Protein AF-Q31GQ0-F1 (afdb_monomer_lite)

Radius of gyration: 18.06 Å; chains: 1; bounding box: 44×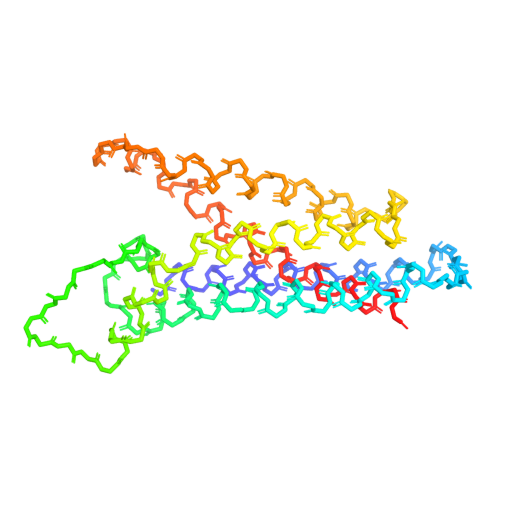31×59 Å

Organism: Hydrogenovibrio crunogenus (strain DSM 25203 / XCL-2) (NCBI:txid317025)

Structure (mmCIF, N/CA/C/O backbone):
data_AF-Q31GQ0-F1
#
_entry.id   AF-Q31GQ0-F1
#
loop_
_atom_site.group_PDB
_atom_site.id
_atom_site.type_symbol
_atom_site.label_atom_id
_atom_site.label_alt_id
_atom_site.label_comp_id
_atom_site.label_asym_id
_atom_site.label_entity_id
_atom_site.label_seq_id
_atom_site.pdbx_PDB_ins_code
_atom_site.Cartn_x
_atom_site.Cartn_y
_atom_site.Cartn_z
_atom_site.occupancy
_atom_site.B_iso_or_equiv
_atom_site.auth_seq_id
_atom_site.auth_comp_id
_atom_site.auth_asym_id
_atom_site.auth_atom_id
_atom_site.pdbx_PDB_model_num
ATOM 1 N N . MET A 1 1 ? -17.266 -13.938 11.519 1.00 51.72 1 MET A N 1
ATOM 2 C CA . MET A 1 1 ? -16.938 -15.035 10.574 1.00 51.72 1 MET A CA 1
ATOM 3 C C . MET A 1 1 ? -17.263 -14.695 9.120 1.00 51.72 1 MET A C 1
ATOM 5 O O . MET A 1 1 ? -16.383 -14.879 8.293 1.00 51.72 1 MET A O 1
ATOM 9 N N . LYS A 1 2 ? -18.457 -14.169 8.787 1.00 62.22 2 LYS A N 1
ATOM 10 C CA . LYS A 1 2 ? -18.802 -13.787 7.397 1.00 62.22 2 LYS A CA 1
ATOM 11 C C . LYS A 1 2 ? -17.832 -12.762 6.772 1.00 62.22 2 LYS A C 1
ATOM 13 O O . LYS A 1 2 ? -17.410 -12.962 5.642 1.00 62.22 2 LYS A O 1
ATOM 18 N N . SER A 1 3 ? -17.404 -11.738 7.520 1.00 73.69 3 SER A N 1
ATOM 19 C CA . SER A 1 3 ? -16.464 -10.723 7.006 1.00 73.69 3 SER A CA 1
ATOM 20 C C . SER A 1 3 ? -15.049 -11.255 6.748 1.00 73.69 3 SER A C 1
ATOM 22 O O . SER A 1 3 ? -14.436 -10.885 5.757 1.00 73.69 3 SER A O 1
ATOM 24 N N . LEU A 1 4 ? -14.539 -12.155 7.597 1.00 77.94 4 LEU A N 1
ATOM 25 C CA . LEU A 1 4 ? -13.205 -12.739 7.418 1.00 77.94 4 LEU A CA 1
ATOM 26 C C . LEU A 1 4 ? -13.153 -13.648 6.186 1.00 77.94 4 LEU A C 1
ATOM 28 O O . LEU A 1 4 ? -12.213 -13.560 5.407 1.00 77.94 4 LEU A O 1
ATOM 32 N N . LYS A 1 5 ? -14.190 -14.471 5.974 1.00 85.00 5 LYS A N 1
ATOM 33 C CA . LYS A 1 5 ? -14.308 -15.288 4.757 1.00 85.00 5 LYS A CA 1
ATOM 34 C C . LYS A 1 5 ? -14.332 -14.422 3.495 1.00 85.00 5 LYS A C 1
ATOM 36 O O . LYS A 1 5 ? -13.695 -14.786 2.517 1.00 85.00 5 LYS A O 1
ATOM 41 N N . ALA A 1 6 ? -15.020 -13.279 3.533 1.00 86.94 6 ALA A N 1
ATOM 42 C CA . ALA A 1 6 ? -15.048 -12.340 2.413 1.00 86.94 6 ALA A CA 1
ATOM 43 C C . ALA A 1 6 ? -13.667 -11.729 2.129 1.00 86.94 6 ALA A C 1
ATOM 45 O O . ALA A 1 6 ? -13.276 -11.660 0.971 1.00 86.94 6 ALA A O 1
ATOM 46 N N . ILE A 1 7 ? -12.912 -11.350 3.169 1.00 86.50 7 ILE A N 1
ATOM 47 C CA . ILE A 1 7 ? -11.533 -10.858 3.011 1.00 86.50 7 ILE A CA 1
ATOM 48 C C . ILE A 1 7 ? -10.648 -11.944 2.398 1.00 86.50 7 ILE A C 1
ATOM 50 O O . ILE A 1 7 ? -9.951 -11.667 1.436 1.00 86.50 7 ILE A O 1
ATOM 54 N N . ILE A 1 8 ? -10.716 -13.183 2.896 1.00 88.81 8 ILE A N 1
ATOM 55 C CA . ILE A 1 8 ? -9.930 -14.300 2.350 1.00 88.81 8 ILE A CA 1
ATOM 56 C C . ILE A 1 8 ? -10.281 -14.546 0.880 1.00 88.81 8 ILE A C 1
ATOM 58 O O . ILE A 1 8 ? -9.385 -14.643 0.049 1.00 88.81 8 ILE A O 1
ATOM 62 N N . LEU A 1 9 ? -11.574 -14.616 0.549 1.00 93.69 9 LEU A N 1
ATOM 63 C CA . LEU A 1 9 ? -12.022 -14.825 -0.827 1.00 93.69 9 LEU A CA 1
ATOM 64 C C . LEU A 1 9 ? -11.553 -13.692 -1.744 1.00 93.69 9 LEU A C 1
ATOM 66 O O . LEU A 1 9 ? -11.081 -13.955 -2.846 1.00 93.69 9 LEU A O 1
ATOM 70 N N . TYR A 1 10 ? -11.641 -12.447 -1.277 1.00 92.94 10 TYR A N 1
ATOM 71 C CA . TYR A 1 10 ? -11.126 -11.284 -1.986 1.00 92.94 10 TYR A CA 1
ATOM 72 C C . TYR A 1 10 ? -9.615 -11.389 -2.223 1.00 92.94 10 TYR A C 1
ATOM 74 O O . TYR A 1 10 ? -9.184 -11.297 -3.366 1.00 92.94 10 TYR A O 1
ATOM 82 N N . THR A 1 11 ? -8.824 -11.661 -1.181 1.00 92.06 11 THR A N 1
ATOM 83 C CA . THR A 1 11 ? -7.367 -11.835 -1.275 1.00 92.06 11 THR A CA 1
ATOM 84 C C . THR A 1 11 ? -7.001 -12.926 -2.280 1.00 92.06 11 THR A C 1
ATOM 86 O O . THR A 1 11 ? -6.168 -12.691 -3.149 1.00 92.06 11 THR A O 1
ATOM 89 N N . LEU A 1 12 ? -7.648 -14.094 -2.209 1.00 94.12 12 LEU A N 1
ATOM 90 C CA . LEU A 1 12 ? -7.405 -15.204 -3.137 1.00 94.12 12 LEU A CA 1
ATOM 91 C C . LEU A 1 12 ? -7.800 -14.856 -4.575 1.00 94.12 12 LEU A C 1
ATOM 93 O O . LEU A 1 12 ? -7.098 -15.237 -5.505 1.00 94.12 12 LEU A O 1
ATOM 97 N N . SER A 1 13 ? -8.895 -14.117 -4.759 1.00 95.81 13 SER A N 1
ATOM 98 C CA . SER A 1 13 ? -9.343 -13.684 -6.086 1.00 95.81 13 SER A CA 1
ATOM 99 C C . SER A 1 13 ? -8.361 -12.692 -6.702 1.00 95.81 13 SER A C 1
ATOM 101 O O . SER A 1 13 ? -7.968 -12.858 -7.852 1.00 95.81 13 SER A O 1
ATOM 103 N N . VAL A 1 14 ? -7.923 -11.691 -5.931 1.00 95.12 14 VAL A N 1
ATOM 104 C CA . VAL A 1 14 ? -6.911 -10.718 -6.366 1.00 95.12 14 VAL A CA 1
ATOM 105 C C . VAL A 1 14 ? -5.609 -11.436 -6.709 1.00 95.12 14 VAL A C 1
ATOM 107 O O . VAL A 1 14 ? -5.075 -11.214 -7.787 1.00 95.12 14 VAL A O 1
ATOM 110 N N . PHE A 1 15 ? -5.148 -12.351 -5.852 1.00 93.94 15 PHE A N 1
ATOM 111 C CA . PHE A 1 15 ? -3.949 -13.151 -6.102 1.00 93.94 15 PHE A CA 1
ATOM 112 C C . PHE A 1 15 ? -4.065 -13.991 -7.379 1.00 93.94 15 PHE A C 1
ATOM 114 O O . PHE A 1 15 ? -3.183 -13.935 -8.230 1.00 93.94 15 PHE A O 1
ATOM 121 N N . GLY A 1 16 ? -5.172 -14.714 -7.565 1.00 94.62 16 GLY A N 1
ATOM 122 C CA . GLY A 1 16 ? -5.411 -15.504 -8.774 1.00 94.62 16 GLY A CA 1
ATOM 123 C C . GLY A 1 16 ? -5.431 -14.654 -10.047 1.00 94.62 16 GLY A C 1
ATOM 124 O O . GLY A 1 16 ? -4.831 -15.040 -11.048 1.00 94.62 16 GLY A O 1
ATOM 125 N N . LEU A 1 17 ? -6.053 -13.471 -10.000 1.00 94.81 17 LEU A N 1
ATOM 126 C CA . LEU A 1 17 ? -6.044 -12.516 -11.112 1.00 94.81 17 LEU A CA 1
ATOM 127 C C . LEU A 1 17 ? -4.637 -11.986 -11.402 1.00 94.81 17 LEU A C 1
ATOM 129 O O . LEU A 1 17 ? -4.267 -11.876 -12.568 1.00 94.81 17 LEU A O 1
ATOM 133 N N . SER A 1 18 ? -3.838 -11.701 -10.372 1.00 92.62 18 SER A N 1
ATOM 134 C CA . SER A 1 18 ? -2.441 -11.288 -10.539 1.00 92.62 18 SER A CA 1
ATOM 135 C C . SER A 1 18 ? -1.602 -12.366 -11.204 1.00 92.62 18 SER A C 1
ATOM 137 O O . SER A 1 18 ? -0.848 -12.053 -12.115 1.00 92.62 18 SER A O 1
ATOM 139 N N . ILE A 1 19 ? -1.762 -13.630 -10.803 1.00 92.44 19 ILE A N 1
ATOM 140 C CA . ILE A 1 19 ? -1.060 -14.756 -11.430 1.00 92.44 19 ILE A CA 1
ATOM 141 C C . ILE A 1 19 ? -1.514 -14.947 -12.882 1.00 92.44 19 ILE A C 1
ATOM 143 O O . ILE A 1 19 ? -0.687 -15.148 -13.766 1.00 92.44 19 ILE A O 1
ATOM 147 N N . ALA A 1 20 ? -2.813 -14.849 -13.165 1.00 92.62 20 ALA A N 1
ATOM 148 C CA . ALA A 1 20 ? -3.311 -14.933 -14.536 1.00 92.62 20 ALA A CA 1
ATOM 149 C C . ALA A 1 20 ? -2.748 -13.802 -15.416 1.00 92.62 20 ALA A C 1
ATOM 151 O O . ALA A 1 20 ? -2.291 -14.056 -16.530 1.00 92.62 20 ALA A O 1
ATOM 152 N N . TYR A 1 21 ? -2.726 -12.569 -14.898 1.00 91.94 21 TYR A N 1
ATOM 153 C CA . TYR A 1 21 ? -2.128 -11.427 -15.586 1.00 91.94 21 TYR A CA 1
ATOM 154 C C . TYR A 1 21 ? -0.620 -11.605 -15.785 1.00 91.94 21 TYR A C 1
ATOM 156 O O . TYR A 1 21 ? -0.129 -11.356 -16.880 1.00 91.94 21 TYR A O 1
ATOM 164 N N . TYR A 1 22 ? 0.098 -12.092 -14.771 1.00 88.50 22 TYR A N 1
ATOM 165 C CA . TYR A 1 22 ? 1.519 -12.434 -14.849 1.00 88.50 22 TYR A CA 1
ATOM 166 C C . TYR A 1 22 ? 1.801 -13.384 -16.019 1.00 88.50 22 TYR A C 1
ATOM 168 O O . TYR A 1 22 ? 2.642 -13.102 -16.871 1.00 88.50 22 TYR A O 1
ATOM 176 N N . LEU A 1 23 ? 1.052 -14.490 -16.098 1.00 89.69 23 LEU A N 1
ATOM 177 C CA . LEU A 1 23 ? 1.208 -15.482 -17.162 1.00 89.69 23 LEU A CA 1
ATOM 178 C C . LEU A 1 23 ? 0.895 -14.892 -18.541 1.00 89.69 23 LEU A C 1
ATOM 180 O O . LEU A 1 23 ? 1.568 -15.222 -19.512 1.00 89.69 23 LEU A O 1
ATOM 184 N N . TYR A 1 24 ? -0.104 -14.016 -18.642 1.00 91.31 24 TYR A N 1
ATOM 185 C CA . TYR A 1 24 ? -0.414 -13.306 -19.882 1.00 91.31 24 TYR A CA 1
ATOM 186 C C . TYR A 1 24 ? 0.718 -12.352 -20.294 1.00 91.31 24 TYR A C 1
ATOM 188 O O . TYR A 1 24 ? 1.225 -12.437 -21.413 1.00 91.31 24 TYR A O 1
ATOM 196 N N . ALA A 1 25 ? 1.135 -11.470 -19.386 1.00 87.44 25 ALA A N 1
ATOM 197 C CA . ALA A 1 25 ? 2.119 -10.424 -19.635 1.00 87.44 25 ALA A CA 1
ATOM 198 C C . ALA A 1 25 ? 3.479 -11.011 -20.028 1.00 87.44 25 ALA A C 1
ATOM 200 O O . ALA A 1 25 ? 4.061 -10.585 -21.020 1.00 87.44 25 ALA A O 1
ATOM 201 N N . ARG A 1 26 ? 3.926 -12.066 -19.335 1.00 83.75 26 ARG A N 1
ATOM 202 C CA . ARG A 1 26 ? 5.168 -12.787 -19.649 1.00 83.75 26 ARG A CA 1
ATOM 203 C C . ARG A 1 26 ? 5.229 -13.307 -21.089 1.00 83.75 26 ARG A C 1
ATOM 205 O O . ARG A 1 26 ? 6.311 -13.408 -21.651 1.00 83.75 26 ARG A O 1
ATOM 212 N N . ASN A 1 27 ? 4.088 -13.675 -21.669 1.00 85.88 27 ASN A N 1
ATOM 213 C CA . ASN A 1 27 ? 4.021 -14.256 -23.011 1.00 85.88 27 ASN A CA 1
ATOM 214 C C . ASN A 1 27 ? 3.752 -13.222 -24.116 1.00 85.88 27 ASN A C 1
ATOM 216 O O . ASN A 1 27 ? 3.744 -13.590 -25.289 1.00 85.88 27 ASN A O 1
ATOM 220 N N . THR A 1 28 ? 3.472 -11.963 -23.766 1.00 87.31 28 THR A N 1
ATOM 221 C CA . THR A 1 28 ? 2.977 -10.957 -24.723 1.00 87.31 28 THR A CA 1
ATOM 222 C C . THR A 1 28 ? 3.738 -9.638 -24.703 1.00 87.31 28 THR A C 1
ATOM 224 O O . THR A 1 28 ? 3.797 -8.981 -25.741 1.00 87.31 28 THR A O 1
ATOM 227 N N . LEU A 1 29 ? 4.315 -9.241 -23.567 1.00 82.25 29 LEU A N 1
ATOM 228 C CA . LEU A 1 29 ? 5.067 -7.996 -23.454 1.00 82.25 29 LEU A CA 1
ATOM 229 C C . LEU A 1 29 ? 6.545 -8.215 -23.824 1.00 82.25 29 LEU A C 1
ATOM 231 O O . LEU A 1 29 ? 7.139 -9.207 -23.394 1.00 82.25 29 LEU A O 1
ATOM 235 N N . PRO A 1 30 ? 7.147 -7.309 -24.614 1.00 75.38 30 PRO A N 1
ATOM 236 C CA . PRO A 1 30 ? 8.585 -7.322 -24.861 1.00 75.38 30 PRO A CA 1
ATOM 237 C C . PRO A 1 30 ? 9.354 -7.039 -23.561 1.00 75.38 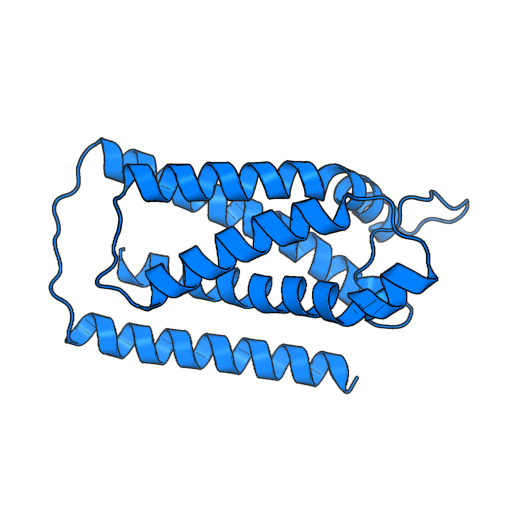30 PRO A C 1
ATOM 239 O O . PRO A 1 30 ? 8.902 -6.246 -22.737 1.00 75.38 30 PRO A O 1
ATOM 242 N N . ARG A 1 31 ? 10.511 -7.689 -23.383 1.00 67.88 31 ARG A N 1
ATOM 243 C CA . ARG A 1 31 ? 11.438 -7.430 -22.271 1.00 67.88 31 ARG A CA 1
ATOM 244 C C . ARG A 1 31 ? 12.516 -6.448 -22.718 1.00 67.88 31 ARG A C 1
ATOM 246 O O . ARG A 1 31 ? 13.205 -6.714 -23.703 1.00 67.88 31 ARG A O 1
ATOM 253 N N . GLU A 1 32 ? 12.637 -5.325 -22.019 1.00 64.12 32 GLU A N 1
ATOM 254 C CA . GLU A 1 32 ? 13.774 -4.411 -22.150 1.00 64.12 32 GLU A CA 1
ATOM 255 C C . GLU A 1 32 ? 14.752 -4.681 -20.999 1.00 64.12 32 GLU A C 1
ATOM 257 O O . GLU A 1 32 ? 14.568 -4.203 -19.887 1.00 64.12 32 GLU A O 1
ATOM 262 N N . ASP A 1 33 ? 15.792 -5.471 -21.274 1.00 59.47 33 ASP A N 1
ATOM 263 C CA . ASP A 1 33 ? 16.780 -5.923 -20.281 1.00 59.47 33 ASP A CA 1
ATOM 264 C C . ASP A 1 33 ? 18.006 -4.985 -20.226 1.00 59.47 33 ASP A C 1
ATOM 266 O O . ASP A 1 33 ? 19.150 -5.423 -20.371 1.00 59.47 33 ASP A O 1
ATOM 270 N N . SER A 1 34 ? 17.809 -3.670 -20.091 1.00 62.44 34 SER A N 1
ATOM 271 C CA . SER A 1 34 ? 18.940 -2.751 -19.883 1.00 62.44 34 SER A CA 1
ATOM 272 C C . SER A 1 34 ? 19.071 -2.376 -18.411 1.00 62.44 34 SER A C 1
ATOM 274 O O . SER A 1 34 ? 18.595 -1.323 -17.984 1.00 62.44 34 SER A O 1
ATOM 276 N N . GLU A 1 35 ? 19.741 -3.233 -17.643 1.00 72.38 35 GLU A N 1
ATOM 277 C CA . GLU A 1 35 ? 20.125 -2.924 -16.267 1.00 72.38 35 GLU A CA 1
ATOM 278 C C . GLU A 1 35 ? 21.108 -1.746 -16.241 1.00 72.38 35 GLU A C 1
ATOM 280 O O . GLU A 1 35 ? 22.135 -1.720 -16.926 1.00 72.38 35 GLU A O 1
ATOM 285 N N . THR A 1 36 ? 20.784 -0.739 -15.439 1.00 84.94 36 THR A N 1
ATOM 286 C CA . THR A 1 36 ? 21.663 0.388 -15.143 1.00 84.94 36 THR A CA 1
ATOM 287 C C . THR A 1 36 ? 22.048 0.346 -13.670 1.00 84.94 36 THR A C 1
ATOM 289 O O . THR A 1 36 ? 21.310 -0.160 -12.831 1.00 84.94 36 THR A O 1
ATOM 292 N N . PHE A 1 37 ? 23.165 0.976 -13.309 1.00 87.12 37 PHE A N 1
ATOM 293 C CA . PHE A 1 37 ? 23.539 1.127 -11.898 1.00 87.12 37 PHE A CA 1
ATOM 294 C C . PHE A 1 37 ? 22.429 1.790 -11.053 1.00 87.12 37 PHE A C 1
ATOM 296 O O . PHE A 1 37 ? 22.276 1.507 -9.867 1.00 87.12 37 PHE A O 1
ATOM 303 N N . LEU A 1 38 ? 21.634 2.681 -11.661 1.00 88.44 38 LEU A N 1
ATOM 304 C CA . LEU A 1 38 ? 20.515 3.324 -10.978 1.00 88.44 38 LEU A CA 1
ATOM 305 C C . LEU A 1 38 ? 19.349 2.352 -10.747 1.00 88.44 38 LEU A C 1
ATOM 307 O O . LEU A 1 38 ? 18.746 2.405 -9.675 1.00 88.44 38 LEU A O 1
ATOM 311 N N . SER A 1 39 ? 19.055 1.471 -11.711 1.00 86.88 39 SER A N 1
ATOM 312 C CA . SER A 1 39 ? 17.993 0.469 -11.571 1.00 86.88 39 SER A CA 1
ATOM 313 C C . SER A 1 39 ? 18.357 -0.598 -10.539 1.00 86.88 39 SER A C 1
ATOM 315 O O . SER A 1 39 ? 17.510 -0.914 -9.715 1.00 86.88 39 SER A O 1
ATOM 317 N N . GLU A 1 40 ? 19.620 -1.031 -10.472 1.00 89.19 40 GLU A N 1
ATOM 318 C CA . GLU A 1 40 ? 20.107 -1.986 -9.459 1.00 89.19 40 GLU A CA 1
ATOM 319 C C . GLU A 1 40 ? 19.944 -1.440 -8.025 1.00 89.19 40 GLU A C 1
ATOM 321 O O . GLU A 1 40 ? 19.405 -2.099 -7.134 1.00 89.19 40 GLU A O 1
ATOM 326 N N . ILE A 1 41 ? 20.323 -0.178 -7.779 1.00 91.81 41 ILE A N 1
ATOM 327 C CA . ILE A 1 41 ? 20.049 0.459 -6.476 1.00 91.81 41 ILE A CA 1
ATOM 328 C C . ILE A 1 41 ? 18.534 0.612 -6.265 1.00 91.81 41 ILE A C 1
ATOM 330 O O . ILE A 1 41 ? 18.033 0.478 -5.143 1.00 91.81 41 ILE A O 1
ATOM 334 N N . GLY A 1 42 ? 17.800 0.904 -7.339 1.00 90.75 42 GLY A N 1
ATOM 335 C CA . GLY A 1 42 ? 16.348 1.005 -7.345 1.00 90.75 42 GLY A CA 1
ATOM 336 C C . GLY A 1 42 ? 15.678 -0.274 -6.847 1.00 90.75 42 GLY A C 1
ATOM 337 O O . GLY A 1 42 ? 14.792 -0.187 -5.997 1.00 90.75 42 GLY A O 1
ATOM 338 N N . GLU A 1 43 ? 16.122 -1.447 -7.289 1.00 90.12 43 GLU A N 1
ATOM 339 C CA . GLU A 1 43 ? 15.650 -2.758 -6.820 1.00 90.12 43 GLU A CA 1
ATOM 340 C C . GLU A 1 43 ? 15.848 -2.932 -5.313 1.00 90.12 43 GLU A C 1
ATOM 342 O O . GLU A 1 43 ? 14.910 -3.312 -4.610 1.00 90.12 43 GLU A O 1
ATOM 347 N N . GLY A 1 44 ? 17.005 -2.528 -4.778 1.00 91.31 44 GLY A N 1
ATOM 348 C CA . GLY A 1 44 ? 17.246 -2.525 -3.333 1.00 91.31 44 GLY A CA 1
ATOM 349 C C . GLY A 1 44 ? 16.229 -1.673 -2.559 1.00 91.31 44 GLY A C 1
ATOM 350 O O . GLY A 1 44 ? 15.721 -2.084 -1.511 1.00 91.31 44 GLY A O 1
ATOM 351 N N . PHE A 1 45 ? 15.854 -0.500 -3.083 1.00 93.75 45 PHE A N 1
ATOM 352 C CA . PHE A 1 45 ? 14.761 0.293 -2.507 1.00 93.75 45 PHE A CA 1
ATOM 353 C C . PHE A 1 45 ? 13.392 -0.387 -2.657 1.00 93.75 45 PHE A C 1
ATOM 355 O O . PHE A 1 45 ? 12.553 -0.249 -1.762 1.00 93.75 45 PHE A O 1
ATOM 362 N N . GLY A 1 46 ? 13.169 -1.138 -3.737 1.00 91.50 46 GLY A N 1
ATOM 363 C CA . GLY A 1 46 ? 11.980 -1.969 -3.940 1.00 91.50 46 GLY A CA 1
ATOM 364 C C . GLY A 1 46 ? 11.835 -3.031 -2.851 1.00 91.50 46 GLY A C 1
ATOM 365 O O . GLY A 1 46 ? 10.782 -3.131 -2.213 1.00 91.50 46 GLY A O 1
ATOM 366 N N . GLU A 1 47 ? 12.919 -3.739 -2.534 1.00 91.94 47 GLU A N 1
ATOM 367 C CA . GLU A 1 47 ? 12.937 -4.731 -1.457 1.00 91.94 47 GLU A CA 1
ATOM 368 C C . GLU A 1 47 ? 12.660 -4.084 -0.090 1.00 91.94 47 GLU A C 1
ATOM 370 O O . GLU A 1 47 ? 11.818 -4.558 0.681 1.00 91.94 47 GLU A O 1
ATOM 375 N N . ILE A 1 48 ? 13.298 -2.945 0.205 1.00 94.31 48 ILE A N 1
ATOM 376 C CA . ILE A 1 48 ? 13.036 -2.184 1.437 1.00 94.31 48 ILE A CA 1
ATOM 377 C C . ILE A 1 48 ? 11.556 -1.784 1.515 1.00 94.31 48 ILE A C 1
ATOM 379 O O . ILE A 1 48 ? 10.935 -1.933 2.572 1.00 94.31 48 ILE A O 1
ATOM 383 N N . ALA A 1 49 ? 10.964 -1.300 0.419 1.00 93.19 49 ALA A N 1
ATOM 384 C CA . ALA A 1 49 ? 9.547 -0.953 0.373 1.00 93.19 49 ALA A CA 1
ATOM 385 C C . ALA A 1 49 ? 8.652 -2.163 0.684 1.00 93.19 49 ALA A C 1
ATOM 387 O O . ALA A 1 49 ? 7.721 -2.034 1.484 1.00 93.19 49 ALA A O 1
ATOM 388 N N . LEU A 1 50 ? 8.951 -3.341 0.123 1.00 91.38 50 LEU A N 1
ATOM 389 C CA . LEU A 1 50 ? 8.224 -4.583 0.403 1.00 91.38 50 LEU A CA 1
ATOM 390 C C . LEU A 1 50 ? 8.308 -4.977 1.882 1.00 91.38 50 LEU A C 1
ATOM 392 O O . LEU A 1 50 ? 7.283 -5.309 2.487 1.00 91.38 50 LEU A O 1
ATOM 396 N N . TRP A 1 51 ? 9.485 -4.878 2.503 1.00 92.44 51 TRP A N 1
ATOM 397 C CA . TRP A 1 51 ? 9.654 -5.147 3.934 1.00 92.44 51 TRP A CA 1
ATOM 398 C C . TRP A 1 51 ? 8.862 -4.174 4.815 1.00 92.44 51 TRP A C 1
ATOM 400 O O . TRP A 1 51 ? 8.207 -4.592 5.777 1.00 92.44 51 TRP A O 1
ATOM 410 N N . LEU A 1 52 ? 8.862 -2.879 4.486 1.00 93.62 52 LEU A N 1
ATOM 411 C CA . LEU A 1 52 ? 8.072 -1.876 5.209 1.00 93.62 52 LEU A CA 1
ATOM 412 C C . LEU A 1 52 ? 6.563 -2.121 5.049 1.00 93.62 52 LEU A C 1
ATOM 414 O O . LEU A 1 52 ? 5.804 -2.031 6.022 1.00 93.62 52 LEU A O 1
ATOM 418 N N . LEU A 1 53 ? 6.129 -2.495 3.845 1.00 90.94 53 LEU A N 1
ATOM 419 C CA . LEU A 1 53 ? 4.749 -2.863 3.552 1.00 90.94 53 LEU A CA 1
ATOM 420 C C . LEU A 1 53 ? 4.323 -4.088 4.375 1.00 90.94 53 LEU A C 1
ATOM 422 O O . LEU A 1 53 ? 3.280 -4.065 5.040 1.00 90.94 53 LEU A O 1
ATOM 426 N N . LEU A 1 54 ? 5.164 -5.126 4.406 1.00 89.81 54 LEU A N 1
ATOM 427 C CA . LEU A 1 54 ? 4.958 -6.322 5.217 1.00 89.81 54 LEU A CA 1
ATOM 428 C C . LEU A 1 54 ? 4.827 -5.969 6.700 1.00 89.81 54 LEU A C 1
ATOM 430 O O . LEU A 1 54 ? 3.906 -6.452 7.355 1.00 89.81 54 LEU A O 1
ATOM 434 N N . PHE A 1 55 ? 5.678 -5.088 7.230 1.00 90.38 55 PHE A N 1
ATOM 435 C CA . PHE A 1 55 ? 5.595 -4.637 8.621 1.00 90.38 55 PHE A CA 1
ATOM 436 C C . PHE A 1 55 ? 4.231 -3.998 8.950 1.00 90.38 55 PHE A C 1
ATOM 438 O O . PHE A 1 55 ? 3.607 -4.323 9.969 1.00 90.38 55 PHE A O 1
ATOM 445 N N . ILE A 1 56 ? 3.719 -3.121 8.079 1.00 89.12 56 ILE A N 1
ATOM 446 C CA . ILE A 1 56 ? 2.422 -2.449 8.268 1.00 89.12 56 ILE A CA 1
ATOM 447 C C . ILE A 1 56 ? 1.258 -3.451 8.237 1.00 89.12 56 ILE A C 1
ATOM 449 O O . ILE A 1 56 ? 0.331 -3.361 9.057 1.00 89.12 56 ILE A O 1
ATOM 453 N N . TYR A 1 57 ? 1.282 -4.423 7.323 1.00 86.38 57 TYR A N 1
ATOM 454 C CA . TYR A 1 57 ? 0.215 -5.424 7.239 1.00 86.38 57 TYR A CA 1
ATOM 455 C C . TYR A 1 57 ? 0.328 -6.509 8.305 1.00 86.38 57 TYR A C 1
ATOM 457 O O . TYR A 1 57 ? -0.709 -6.936 8.813 1.00 86.38 57 TYR A O 1
ATOM 465 N N . ALA A 1 58 ? 1.535 -6.881 8.733 1.00 86.56 58 ALA A N 1
ATOM 466 C CA . ALA A 1 58 ? 1.755 -7.793 9.853 1.00 86.56 58 ALA A CA 1
ATOM 467 C C . ALA A 1 58 ? 1.121 -7.240 11.134 1.00 86.56 58 ALA A C 1
ATOM 469 O O . ALA A 1 58 ? 0.381 -7.950 11.815 1.00 86.56 58 ALA A O 1
ATOM 470 N N . ARG A 1 59 ? 1.290 -5.938 11.409 1.00 88.00 59 ARG A N 1
ATOM 471 C CA . ARG A 1 59 ? 0.551 -5.245 12.477 1.00 88.00 59 ARG A CA 1
ATOM 472 C C . ARG A 1 59 ? -0.956 -5.466 12.341 1.00 88.00 59 ARG A C 1
ATOM 474 O O . ARG A 1 59 ? -1.615 -5.818 13.314 1.00 88.00 59 ARG A O 1
ATOM 481 N N . THR A 1 60 ? -1.515 -5.229 11.159 1.00 85.50 60 THR A N 1
ATOM 482 C CA . THR A 1 60 ? -2.966 -5.337 10.940 1.00 85.50 60 THR A CA 1
ATOM 483 C C . THR A 1 60 ? -3.455 -6.776 11.113 1.00 85.50 60 THR A C 1
ATOM 485 O O . THR A 1 60 ? -4.489 -7.001 11.741 1.00 85.50 60 THR A O 1
ATOM 488 N N . LEU A 1 61 ? -2.681 -7.757 10.647 1.00 84.94 61 LEU A N 1
ATOM 489 C CA . LEU A 1 61 ? -2.950 -9.177 10.841 1.00 84.94 61 LEU A CA 1
ATOM 490 C C . LEU A 1 61 ? -2.965 -9.549 12.329 1.00 84.94 61 LEU A C 1
ATOM 492 O O . LEU A 1 61 ? -3.914 -10.187 12.782 1.00 84.94 61 LEU A O 1
ATOM 496 N N . LEU A 1 62 ? -1.984 -9.086 13.110 1.00 85.62 62 LEU A N 1
ATOM 497 C CA . LEU A 1 62 ? -1.954 -9.297 14.561 1.00 85.62 62 LEU A CA 1
ATOM 498 C C . LEU A 1 62 ? -3.227 -8.762 15.233 1.00 85.62 62 LEU A C 1
ATOM 500 O O . LEU A 1 62 ? -3.816 -9.440 16.074 1.00 85.62 62 LEU A O 1
ATOM 504 N N . LYS A 1 63 ? -3.712 -7.585 14.827 1.00 84.81 63 LYS A N 1
ATOM 505 C CA . LYS A 1 63 ? -4.965 -7.033 15.363 1.00 84.81 63 LYS A CA 1
ATOM 506 C C . LYS A 1 63 ? -6.174 -7.891 14.992 1.00 84.81 63 LYS A C 1
ATOM 508 O O . LYS A 1 63 ? -7.006 -8.184 15.845 1.00 84.81 63 LYS A O 1
ATOM 513 N N . LEU A 1 64 ? -6.265 -8.353 13.745 1.00 83.31 64 LEU A N 1
ATOM 514 C CA . LEU A 1 64 ? -7.376 -9.199 13.299 1.00 83.31 64 LEU A CA 1
ATOM 515 C C . LEU A 1 64 ? -7.431 -10.546 14.036 1.00 83.31 64 LEU A C 1
ATOM 517 O O . LEU A 1 64 ? -8.533 -11.009 14.353 1.00 83.31 64 LEU A O 1
ATOM 521 N N . LEU A 1 65 ? -6.266 -11.142 14.314 1.00 84.25 65 LEU A N 1
ATOM 522 C CA . LEU A 1 65 ? -6.131 -12.438 14.982 1.00 84.25 65 LEU A CA 1
ATOM 523 C C . LEU A 1 65 ? -6.370 -12.361 16.495 1.00 84.25 65 LEU A C 1
ATOM 525 O O . LEU A 1 65 ? -7.033 -13.239 17.045 1.00 84.25 65 LEU A O 1
ATOM 529 N N . PHE A 1 66 ? -5.852 -11.326 17.163 1.00 82.75 66 PHE A N 1
ATOM 530 C CA . PHE A 1 66 ? -5.767 -11.299 18.627 1.00 82.75 66 PHE A CA 1
ATOM 531 C C . PHE A 1 66 ? -6.663 -10.258 19.311 1.00 82.75 66 PHE A C 1
ATOM 533 O O . PHE A 1 66 ? -6.990 -10.433 20.488 1.00 82.75 66 PHE A O 1
ATOM 540 N N . GLU A 1 67 ? -7.099 -9.194 18.626 1.00 79.50 67 GLU A N 1
ATOM 541 C CA . GLU A 1 67 ? -8.053 -8.247 19.213 1.00 79.50 67 GLU A CA 1
ATOM 542 C C . GLU A 1 67 ? -9.492 -8.781 19.119 1.00 79.50 67 GLU A C 1
ATOM 544 O O . GLU A 1 67 ? -9.925 -9.370 18.124 1.00 79.50 67 GLU A O 1
ATOM 549 N N . LYS A 1 68 ? -10.259 -8.572 20.194 1.00 72.38 68 LYS A N 1
ATOM 550 C CA . LYS A 1 68 ? -11.687 -8.910 20.275 1.00 72.38 68 LYS A CA 1
ATOM 551 C C . LYS A 1 68 ? -12.530 -7.699 19.854 1.00 72.38 68 LYS A C 1
ATOM 553 O O . LYS A 1 68 ? -12.060 -6.572 19.919 1.00 72.38 68 LYS A O 1
ATOM 558 N N . GLY A 1 69 ? -13.775 -7.936 19.436 1.00 73.69 69 GLY A N 1
ATOM 559 C CA . GLY A 1 69 ? -14.697 -6.882 18.979 1.00 73.69 69 GLY A CA 1
ATOM 560 C C . GLY A 1 69 ? -15.094 -7.013 17.508 1.00 73.69 69 GLY A C 1
ATOM 561 O O . GLY A 1 69 ? -14.768 -8.015 16.853 1.00 73.69 69 GLY A O 1
ATOM 562 N N . ALA A 1 70 ? -15.818 -6.023 16.990 1.00 76.12 70 ALA A N 1
ATOM 563 C CA . ALA A 1 70 ? -16.206 -5.953 15.581 1.00 76.12 70 ALA A CA 1
ATOM 564 C C . ALA A 1 70 ? -14.986 -5.676 14.683 1.00 76.12 70 ALA A C 1
ATOM 566 O O . ALA A 1 70 ? -14.003 -5.086 15.118 1.00 76.12 70 ALA A O 1
ATOM 567 N N . LEU A 1 71 ? -15.036 -6.068 13.404 1.00 70.31 71 LEU A N 1
ATOM 568 C CA . LEU A 1 71 ? -13.893 -5.916 12.486 1.00 70.31 71 LEU A CA 1
ATOM 569 C C . LEU A 1 71 ? -13.412 -4.456 12.375 1.00 70.31 71 LEU A C 1
ATOM 571 O O . LEU A 1 71 ? -12.215 -4.197 12.387 1.00 70.31 71 LEU A O 1
ATOM 575 N N . GLN A 1 72 ? -14.348 -3.507 12.374 1.00 68.06 72 GLN A N 1
ATOM 576 C CA . GLN A 1 72 ? -14.064 -2.070 12.387 1.00 68.06 72 GLN A CA 1
ATOM 577 C C . GLN A 1 72 ? -13.284 -1.612 13.634 1.00 68.06 72 GLN A C 1
ATOM 579 O O . GLN A 1 72 ? -12.386 -0.784 13.525 1.00 68.06 72 GLN A O 1
ATOM 584 N N . GLU A 1 73 ? -13.578 -2.181 14.805 1.00 68.69 73 GLU A N 1
ATOM 585 C CA . GLU A 1 73 ? -12.893 -1.854 16.064 1.00 68.69 73 GLU A CA 1
ATOM 586 C C . GLU A 1 73 ? -11.473 -2.421 16.068 1.00 68.69 73 GLU A C 1
ATOM 588 O O . GLU A 1 73 ? -10.545 -1.747 16.501 1.00 68.69 73 GLU A O 1
ATOM 593 N N . ARG A 1 74 ? -11.288 -3.616 15.489 1.00 73.06 74 ARG A N 1
ATOM 594 C CA . ARG A 1 74 ? -9.974 -4.263 15.349 1.00 73.06 74 ARG A CA 1
ATOM 595 C C . ARG A 1 74 ? -9.063 -3.575 14.340 1.00 73.06 74 ARG A C 1
ATOM 597 O O . ARG A 1 74 ? -7.851 -3.734 14.407 1.00 73.06 74 ARG A O 1
ATOM 604 N N . ILE A 1 75 ? -9.589 -2.820 13.376 1.00 70.19 75 ILE A N 1
ATOM 605 C CA . ILE A 1 75 ? -8.748 -2.085 12.413 1.00 70.19 75 ILE A CA 1
ATOM 606 C C . ILE A 1 75 ? -8.267 -0.756 13.013 1.00 70.19 75 ILE A C 1
ATOM 608 O O . ILE A 1 75 ? -7.109 -0.374 12.822 1.00 70.19 75 ILE A O 1
ATOM 612 N N . LEU A 1 76 ? -9.087 -0.099 13.837 1.00 69.62 76 LEU A N 1
ATOM 613 C CA . LEU A 1 76 ? -8.755 1.195 14.437 1.00 69.62 76 LEU A CA 1
ATOM 614 C C . LEU A 1 76 ? -7.627 1.091 15.480 1.00 69.62 76 LEU A C 1
ATOM 616 O O . LEU A 1 76 ? -7.625 0.174 16.300 1.00 69.62 76 LEU A O 1
ATOM 620 N N . PRO A 1 77 ? -6.622 1.981 15.454 1.00 65.19 77 PRO A N 1
ATOM 621 C CA . PRO A 1 77 ? -5.505 1.927 16.392 1.00 65.19 77 PRO A CA 1
ATOM 622 C C . PRO A 1 77 ? -5.969 2.164 17.836 1.00 65.19 77 PRO A C 1
ATOM 624 O O . PRO A 1 77 ? -6.667 3.134 18.124 1.00 65.19 77 PRO A O 1
ATOM 627 N N . ASN A 1 78 ? -5.525 1.299 18.751 1.00 69.88 78 ASN A N 1
ATOM 628 C CA . ASN A 1 78 ? -5.673 1.510 20.187 1.00 69.88 78 ASN A CA 1
ATOM 629 C C . ASN A 1 78 ? -4.371 2.089 20.756 1.00 69.88 78 ASN A C 1
ATOM 631 O O . ASN A 1 78 ? -3.287 1.545 20.526 1.00 69.88 78 ASN A O 1
ATOM 635 N N . TYR A 1 79 ? -4.486 3.203 21.476 1.00 65.00 79 TYR A N 1
ATOM 636 C CA . TYR A 1 79 ? -3.358 3.964 22.018 1.00 65.00 79 TYR A CA 1
ATOM 637 C C . TYR A 1 79 ? -3.270 3.927 23.546 1.00 65.00 79 TYR A C 1
ATOM 639 O O . TYR A 1 79 ? -2.330 4.497 24.111 1.00 65.00 79 TYR A O 1
ATOM 647 N N . VAL A 1 80 ? -4.250 3.306 24.209 1.00 68.94 80 VAL A N 1
ATOM 648 C CA . VAL A 1 80 ? -4.417 3.377 25.661 1.00 68.94 80 VAL A CA 1
ATOM 649 C C . VAL A 1 80 ? -3.774 2.166 26.322 1.00 68.94 80 VAL A C 1
ATOM 651 O O . VAL A 1 80 ? -4.098 1.020 26.012 1.00 68.94 80 VAL A O 1
ATOM 654 N N . TYR A 1 81 ? -2.880 2.438 27.271 1.00 65.75 81 TYR A N 1
ATOM 655 C CA . TYR A 1 81 ? -2.338 1.413 28.148 1.00 65.75 81 TYR A CA 1
ATOM 656 C C . TYR A 1 81 ? -3.366 1.107 29.252 1.00 65.75 81 TYR A C 1
ATOM 658 O O . TYR A 1 81 ? -3.669 1.971 30.068 1.00 65.75 81 TYR A O 1
ATOM 666 N N . GLY A 1 82 ? -3.917 -0.110 29.273 1.00 67.44 82 GLY A N 1
ATOM 667 C CA . GLY A 1 82 ? -4.751 -0.602 30.379 1.00 67.44 82 GLY A CA 1
ATOM 668 C C . GLY A 1 82 ? -3.916 -1.198 31.527 1.00 67.44 82 GLY A C 1
ATOM 669 O O . GLY A 1 82 ? -2.760 -1.557 31.294 1.00 67.44 82 GLY A O 1
ATOM 670 N N . PRO A 1 83 ? -4.478 -1.344 32.742 1.00 62.91 83 PRO A N 1
ATOM 671 C CA . PRO A 1 83 ? -3.786 -1.935 33.894 1.00 62.91 83 PRO A CA 1
ATOM 672 C C . PRO A 1 83 ? -3.494 -3.441 33.744 1.00 62.91 83 PRO A C 1
ATOM 674 O O . PRO A 1 83 ? -2.552 -3.943 34.349 1.00 62.91 83 PRO A O 1
ATOM 677 N N . THR A 1 84 ? -4.233 -4.163 32.893 1.00 73.69 84 THR A N 1
ATOM 678 C CA . THR A 1 84 ? -3.978 -5.573 32.549 1.00 73.69 84 THR A CA 1
ATOM 679 C C . THR A 1 84 ? -3.745 -5.721 31.044 1.00 73.69 84 THR A C 1
ATOM 681 O O . THR A 1 84 ? -4.685 -5.784 30.254 1.00 73.69 84 THR A O 1
ATOM 684 N N . GLN A 1 85 ? -2.475 -5.756 30.626 1.00 73.25 85 GLN A N 1
ATOM 685 C CA . GLN A 1 85 ? -2.110 -5.901 29.211 1.00 73.25 85 GLN A CA 1
ATOM 686 C C . GLN A 1 85 ? -1.616 -7.292 28.880 1.00 73.25 85 GLN A C 1
ATOM 688 O O . GLN A 1 85 ? -0.708 -7.822 29.521 1.00 73.25 85 GLN A O 1
ATOM 693 N N . THR A 1 86 ? -2.156 -7.833 27.797 1.00 82.62 86 THR A N 1
ATOM 694 C CA . THR A 1 86 ? -1.604 -9.029 27.160 1.00 82.62 86 THR A CA 1
ATOM 695 C C . THR A 1 86 ? -0.260 -8.713 26.494 1.00 82.62 86 THR A C 1
ATOM 697 O O . THR A 1 86 ? 0.012 -7.568 26.123 1.00 82.62 86 THR A O 1
ATOM 700 N N . LEU A 1 87 ? 0.583 -9.732 26.292 1.00 84.06 87 LEU A N 1
ATOM 701 C CA . LEU A 1 87 ? 1.851 -9.589 25.562 1.00 84.06 87 LEU A CA 1
ATOM 702 C C . LEU A 1 87 ? 1.635 -8.984 24.162 1.00 84.06 87 LEU A C 1
ATOM 704 O O . LEU A 1 87 ? 2.380 -8.105 23.738 1.00 84.06 87 LEU A O 1
ATOM 708 N N . VAL A 1 88 ? 0.559 -9.395 23.486 1.00 82.56 88 VAL A N 1
ATOM 709 C CA . VAL A 1 88 ? 0.192 -8.885 22.159 1.00 82.56 88 VAL A CA 1
ATOM 710 C C . VAL A 1 88 ? -0.127 -7.390 22.204 1.00 82.56 88 VAL A C 1
ATOM 712 O O . VAL A 1 88 ? 0.326 -6.648 21.341 1.00 82.56 88 VAL A O 1
ATOM 715 N N . GLN A 1 89 ? -0.832 -6.907 23.232 1.00 81.94 89 GLN A N 1
ATOM 716 C CA . GLN A 1 89 ? -1.106 -5.472 23.392 1.00 81.94 89 GLN A CA 1
ATOM 717 C C . GLN A 1 89 ? 0.170 -4.657 23.637 1.00 81.94 89 GLN A C 1
ATOM 719 O O . GLN A 1 89 ? 0.306 -3.574 23.071 1.00 81.94 89 GLN A O 1
ATOM 724 N N . LYS A 1 90 ? 1.135 -5.187 24.401 1.00 85.31 90 LYS A N 1
ATOM 725 C CA . LYS A 1 90 ? 2.433 -4.520 24.614 1.00 85.31 90 LYS A CA 1
ATOM 726 C C . LYS A 1 90 ? 3.206 -4.307 23.309 1.00 85.31 90 LYS A C 1
ATOM 728 O O . LYS A 1 90 ? 3.902 -3.306 23.191 1.00 85.31 90 LYS A O 1
ATOM 733 N N . ILE A 1 91 ? 3.053 -5.212 22.338 1.00 86.69 91 ILE A N 1
ATOM 734 C CA . ILE A 1 91 ? 3.636 -5.095 20.992 1.00 86.69 91 ILE A CA 1
ATOM 735 C C . ILE A 1 91 ? 2.769 -4.193 20.100 1.00 86.69 91 ILE A C 1
ATOM 737 O O . ILE A 1 91 ? 3.279 -3.322 19.401 1.00 86.69 91 ILE A O 1
ATOM 741 N N . LEU A 1 92 ? 1.444 -4.349 20.133 1.00 85.56 92 LEU A N 1
ATOM 742 C CA . LEU A 1 92 ? 0.537 -3.602 19.262 1.00 85.56 92 LEU A CA 1
ATOM 743 C C . LEU A 1 92 ? 0.514 -2.102 19.553 1.00 85.56 92 LEU A C 1
ATOM 745 O O . LEU A 1 92 ? 0.386 -1.324 18.614 1.00 85.56 92 LEU A O 1
ATOM 749 N N . ILE A 1 93 ? 0.637 -1.665 20.808 1.00 85.06 93 ILE A N 1
ATOM 750 C CA . ILE A 1 93 ? 0.586 -0.233 21.143 1.00 85.06 93 ILE A CA 1
ATOM 751 C C . ILE A 1 93 ? 1.735 0.572 20.500 1.00 85.06 93 ILE A C 1
ATOM 753 O O . ILE A 1 93 ? 1.437 1.573 19.839 1.00 85.06 93 ILE A O 1
ATOM 757 N N . PRO A 1 94 ? 3.024 0.190 20.619 1.00 87.56 94 PRO A N 1
ATOM 758 C CA . PRO A 1 94 ? 4.094 0.899 19.920 1.00 87.56 94 PRO A CA 1
ATOM 759 C C . PRO A 1 94 ? 3.932 0.807 18.399 1.00 87.56 94 PRO A C 1
ATOM 761 O O . PRO A 1 94 ? 4.025 1.836 17.734 1.00 87.56 94 PRO A O 1
ATOM 764 N N . LEU A 1 95 ? 3.563 -0.359 17.852 1.00 86.81 95 LEU A N 1
ATOM 765 C CA . LEU A 1 95 ? 3.259 -0.518 16.422 1.00 86.81 95 LEU A CA 1
ATOM 766 C C . LEU A 1 95 ? 2.129 0.426 15.964 1.00 86.81 95 LEU A C 1
ATOM 768 O O . LEU A 1 95 ? 2.215 1.056 14.912 1.00 86.81 95 LEU A O 1
ATOM 772 N N . ASN A 1 96 ? 1.074 0.590 16.767 1.00 85.50 96 ASN A N 1
ATOM 773 C CA . ASN A 1 96 ? -0.023 1.527 16.515 1.00 85.50 96 ASN A CA 1
ATOM 774 C C . ASN A 1 96 ? 0.438 2.987 16.544 1.00 85.50 96 ASN A C 1
ATOM 776 O O . ASN A 1 96 ? -0.184 3.821 15.893 1.00 85.50 96 ASN A O 1
ATOM 780 N N . ARG A 1 97 ? 1.507 3.330 17.263 1.00 84.75 97 ARG A N 1
ATOM 781 C CA . ARG A 1 97 ? 2.051 4.696 17.274 1.00 84.75 97 ARG A CA 1
ATOM 782 C C . ARG A 1 97 ? 2.977 4.955 16.095 1.00 84.75 97 ARG A C 1
ATOM 784 O O . ARG A 1 97 ? 2.934 6.042 15.528 1.00 84.75 97 ARG A O 1
ATOM 791 N N . THR A 1 98 ? 3.780 3.970 15.709 1.00 88.81 98 THR A N 1
ATOM 792 C CA . THR A 1 98 ? 4.810 4.148 14.681 1.00 88.81 98 THR A CA 1
ATOM 793 C C . THR A 1 98 ? 4.306 3.918 13.260 1.00 88.81 98 THR A C 1
ATOM 795 O O . THR A 1 98 ? 4.877 4.491 12.336 1.00 88.81 98 THR A O 1
ATOM 798 N N . HIS A 1 99 ? 3.217 3.161 13.062 1.00 88.38 99 HIS A N 1
ATOM 799 C CA . HIS A 1 99 ? 2.757 2.768 11.720 1.00 88.38 99 HIS A CA 1
ATOM 800 C C . HIS A 1 99 ? 2.512 3.932 10.753 1.00 88.38 99 HIS A C 1
ATOM 802 O O . HIS A 1 99 ? 2.673 3.745 9.556 1.00 88.38 99 HIS A O 1
ATOM 808 N N . VAL A 1 100 ? 2.138 5.122 11.238 1.00 88.00 100 VAL A N 1
ATOM 809 C CA . VAL A 1 100 ? 1.939 6.292 10.365 1.00 88.00 100 VAL A CA 1
ATOM 810 C C . VAL A 1 100 ? 3.265 6.731 9.743 1.00 88.00 100 VAL A C 1
ATOM 812 O O . VAL A 1 100 ? 3.320 6.975 8.544 1.00 88.00 100 VAL A O 1
ATOM 815 N N . TYR A 1 101 ? 4.340 6.785 10.534 1.00 90.94 101 TYR A N 1
ATOM 816 C CA . TYR A 1 101 ? 5.672 7.145 10.039 1.00 90.94 101 TYR A CA 1
ATOM 817 C C . TYR A 1 101 ? 6.219 6.074 9.099 1.00 90.94 101 TYR A C 1
ATOM 819 O O . TYR A 1 101 ? 6.744 6.405 8.042 1.00 90.94 101 TYR A O 1
ATOM 827 N N . VAL A 1 102 ? 6.019 4.799 9.446 1.00 92.56 102 VAL A N 1
ATOM 828 C CA . VAL A 1 102 ? 6.390 3.677 8.573 1.00 92.56 102 VAL A CA 1
ATOM 829 C C . VAL A 1 102 ? 5.593 3.729 7.268 1.00 92.56 102 VAL A C 1
ATOM 831 O O . VAL A 1 102 ? 6.162 3.512 6.208 1.00 92.56 102 VAL A O 1
ATOM 834 N N . GLY A 1 103 ? 4.306 4.087 7.308 1.00 91.69 103 GLY A N 1
ATOM 835 C CA . GLY A 1 103 ? 3.470 4.259 6.117 1.00 91.69 103 GLY A CA 1
ATOM 836 C C . GLY A 1 103 ? 3.959 5.373 5.197 1.00 91.69 103 GLY A C 1
ATOM 837 O O . GLY A 1 103 ? 4.075 5.163 3.994 1.00 91.69 103 GLY A O 1
ATOM 838 N N . VAL A 1 104 ? 4.316 6.532 5.759 1.00 93.00 104 VAL A N 1
ATOM 839 C CA . VAL A 1 104 ? 4.925 7.633 4.993 1.00 93.00 104 VAL A CA 1
ATOM 840 C C . VAL A 1 104 ? 6.264 7.206 4.390 1.00 93.00 104 VAL A C 1
ATOM 842 O O . VAL A 1 104 ? 6.495 7.449 3.210 1.00 93.00 104 VAL A O 1
ATOM 845 N N . ALA A 1 105 ? 7.116 6.531 5.167 1.00 95.00 105 ALA A N 1
ATOM 846 C CA . ALA A 1 105 ? 8.390 6.012 4.678 1.00 95.00 105 ALA A CA 1
ATOM 847 C C . ALA A 1 105 ? 8.193 4.980 3.557 1.00 95.00 105 ALA A C 1
ATOM 849 O O . ALA A 1 105 ? 8.873 5.058 2.543 1.00 95.00 105 ALA A O 1
ATOM 850 N N . THR A 1 106 ? 7.219 4.075 3.694 1.00 94.44 106 THR A N 1
ATOM 851 C CA . THR A 1 106 ? 6.884 3.069 2.670 1.00 94.44 106 THR A CA 1
ATOM 852 C C . THR A 1 106 ? 6.513 3.748 1.360 1.00 94.44 106 THR A C 1
ATOM 854 O O . THR A 1 106 ? 7.068 3.408 0.323 1.00 94.44 106 THR A O 1
ATOM 857 N N . LEU A 1 107 ? 5.624 4.748 1.401 1.00 94.38 107 LEU A N 1
ATOM 858 C CA . LEU A 1 107 ? 5.246 5.513 0.212 1.00 94.38 107 LEU A CA 1
ATOM 859 C C . LEU A 1 107 ? 6.457 6.213 -0.410 1.00 94.38 107 LEU A C 1
ATOM 861 O O . LEU A 1 107 ? 6.682 6.070 -1.606 1.00 94.38 107 LEU A O 1
ATOM 865 N N . ALA A 1 108 ? 7.248 6.930 0.391 1.00 96.12 108 ALA A N 1
ATOM 866 C CA . ALA A 1 108 ? 8.416 7.658 -0.098 1.00 96.12 108 ALA A CA 1
ATOM 867 C C . ALA A 1 108 ? 9.444 6.730 -0.764 1.00 96.12 108 ALA A C 1
ATOM 869 O O . ALA A 1 108 ? 9.892 7.012 -1.871 1.00 96.12 108 ALA A O 1
ATOM 870 N N . VAL A 1 109 ? 9.767 5.605 -0.122 1.00 96.44 109 VAL A N 1
ATOM 871 C CA . VAL A 1 109 ? 10.707 4.610 -0.653 1.00 96.44 109 VAL A CA 1
ATOM 872 C C . VAL A 1 109 ? 10.145 3.929 -1.902 1.00 96.44 109 VAL A C 1
ATOM 874 O O . VAL A 1 109 ? 10.882 3.738 -2.861 1.00 96.44 109 VAL A O 1
ATOM 877 N N . THR A 1 110 ? 8.841 3.639 -1.948 1.00 94.25 110 THR A N 1
ATOM 878 C CA . THR A 1 110 ? 8.205 3.054 -3.143 1.00 94.25 110 THR A CA 1
ATOM 879 C C . THR A 1 110 ? 8.257 4.015 -4.333 1.00 94.25 110 THR A C 1
ATOM 881 O O . THR A 1 110 ? 8.597 3.608 -5.438 1.00 94.25 110 THR A O 1
ATOM 884 N N . PHE A 1 111 ? 7.955 5.303 -4.131 1.00 95.25 111 PHE A N 1
ATOM 885 C CA . PHE A 1 111 ? 8.076 6.300 -5.200 1.00 95.25 111 PHE A CA 1
ATOM 886 C C . PHE A 1 111 ? 9.529 6.497 -5.638 1.00 95.25 111 PHE A C 1
ATOM 888 O O . PHE A 1 111 ? 9.777 6.647 -6.831 1.00 95.25 111 PHE A O 1
ATOM 895 N N . LEU A 1 112 ? 10.481 6.467 -4.701 1.00 95.88 112 LEU A N 1
ATOM 896 C CA . LEU A 1 112 ? 11.906 6.517 -5.022 1.00 95.88 112 LEU A CA 1
ATOM 897 C C . LEU A 1 112 ? 12.319 5.323 -5.893 1.00 95.88 112 LEU A C 1
ATOM 899 O O . LEU A 1 112 ? 12.907 5.535 -6.947 1.00 95.88 112 LEU A O 1
ATOM 903 N N . HIS A 1 113 ? 11.939 4.102 -5.505 1.00 93.56 113 HIS A N 1
ATOM 904 C CA . HIS A 1 113 ? 12.147 2.886 -6.296 1.00 93.56 113 HIS A CA 1
ATOM 905 C C . HIS A 1 113 ? 11.612 3.043 -7.729 1.00 93.56 113 HIS A C 1
ATOM 907 O O . HIS A 1 113 ? 12.353 2.831 -8.684 1.00 93.56 113 HIS A O 1
ATOM 913 N N . ILE A 1 114 ? 10.371 3.514 -7.892 1.00 92.25 114 ILE A N 1
ATOM 914 C CA . ILE A 1 114 ? 9.753 3.708 -9.215 1.00 92.25 114 ILE A CA 1
ATOM 915 C C . ILE A 1 114 ? 10.519 4.727 -10.065 1.00 92.25 114 ILE A C 1
ATOM 917 O O . ILE A 1 114 ? 10.705 4.519 -11.258 1.00 92.25 114 ILE A O 1
ATOM 921 N N . VAL A 1 115 ? 10.980 5.830 -9.472 1.00 93.00 115 VAL A N 1
ATOM 922 C CA . VAL A 1 115 ? 11.766 6.837 -10.202 1.00 93.00 115 VAL A CA 1
ATOM 923 C C . VAL A 1 115 ? 13.127 6.283 -10.635 1.00 93.00 115 VAL A C 1
ATOM 925 O O . VAL A 1 115 ? 13.613 6.656 -11.698 1.00 93.00 115 VAL A O 1
ATOM 928 N N . MET A 1 116 ? 13.736 5.408 -9.832 1.00 92.06 116 MET A N 1
ATOM 929 C CA . MET A 1 116 ? 15.059 4.837 -10.105 1.00 92.06 116 MET A CA 1
ATOM 930 C C . MET A 1 116 ? 15.028 3.706 -11.135 1.00 92.06 116 MET A C 1
ATOM 932 O O . MET A 1 116 ? 15.923 3.635 -11.971 1.00 92.06 116 MET A O 1
ATOM 936 N N . VAL A 1 117 ? 14.002 2.853 -11.085 1.00 88.31 117 VAL A N 1
ATOM 937 C CA . VAL A 1 117 ? 13.811 1.735 -12.026 1.00 88.31 117 VAL A CA 1
ATOM 938 C C . VAL A 1 117 ? 13.112 2.193 -13.313 1.00 88.31 117 VAL A C 1
ATOM 940 O O . VAL A 1 117 ? 13.282 1.584 -14.361 1.00 88.31 117 VAL A O 1
ATOM 943 N N . GLY A 1 118 ? 12.378 3.306 -13.268 1.00 87.69 118 GLY A N 1
ATOM 944 C CA . GLY A 1 118 ? 11.668 3.866 -14.413 1.00 87.69 118 GLY A CA 1
ATOM 945 C C . GLY A 1 118 ? 10.174 3.539 -14.419 1.00 87.69 118 GLY A C 1
ATOM 946 O O . GLY A 1 118 ? 9.676 2.639 -13.735 1.00 87.69 118 GLY A O 1
ATOM 947 N N . PHE A 1 119 ? 9.426 4.319 -15.200 1.00 88.75 119 PHE A N 1
ATOM 948 C CA . PHE A 1 119 ? 7.977 4.176 -15.302 1.00 88.75 119 PHE A CA 1
ATOM 949 C C . PHE A 1 119 ? 7.595 3.165 -16.384 1.00 88.75 119 PHE A C 1
ATOM 951 O O . PHE A 1 119 ? 7.767 3.436 -17.567 1.00 88.75 119 PHE A O 1
ATOM 958 N N . HIS A 1 120 ? 6.983 2.064 -15.960 1.00 85.75 120 HIS A N 1
ATOM 959 C CA . HIS A 1 120 ? 6.581 0.944 -16.813 1.00 85.75 120 HIS A CA 1
ATOM 960 C C . HIS A 1 120 ? 5.088 1.027 -17.164 1.00 85.75 120 HIS A C 1
ATOM 962 O O . HIS A 1 120 ? 4.263 0.210 -16.740 1.00 85.75 120 HIS A O 1
ATOM 968 N N . PHE A 1 121 ? 4.687 2.099 -17.855 1.00 88.50 121 PHE A N 1
ATOM 969 C CA . PHE A 1 121 ? 3.272 2.370 -18.147 1.00 88.50 121 PHE A CA 1
ATOM 970 C C . PHE A 1 121 ? 2.645 1.377 -19.134 1.00 88.50 121 PHE A C 1
ATOM 972 O O . PHE A 1 121 ? 1.425 1.257 -19.178 1.00 88.50 121 PHE A O 1
ATOM 979 N N . GLU A 1 122 ? 3.433 0.630 -19.891 1.00 85.38 122 GLU A N 1
ATOM 980 C CA . GLU A 1 122 ? 3.001 -0.499 -20.714 1.00 85.38 122 GLU A CA 1
ATOM 981 C C . GLU A 1 122 ? 2.450 -1.669 -19.879 1.00 85.38 122 GLU A C 1
ATOM 983 O O . GLU A 1 122 ? 1.625 -2.446 -20.366 1.00 85.38 122 GLU A O 1
ATOM 988 N N . ILE A 1 123 ? 2.818 -1.759 -18.596 1.00 86.56 123 ILE A N 1
ATOM 989 C CA . ILE A 1 123 ? 2.316 -2.769 -17.664 1.00 86.56 123 ILE A CA 1
ATOM 990 C C . ILE A 1 123 ? 1.078 -2.224 -16.933 1.00 86.56 123 ILE A C 1
ATOM 992 O O . ILE A 1 123 ? 1.153 -1.356 -16.063 1.00 86.56 123 ILE A O 1
ATOM 996 N N . VAL A 1 124 ? -0.098 -2.797 -17.201 1.00 89.25 124 VAL A N 1
ATOM 997 C CA . VAL A 1 124 ? -1.361 -2.402 -16.542 1.00 89.25 124 VAL A CA 1
ATOM 998 C C . VAL A 1 124 ? -1.290 -2.560 -15.017 1.00 89.25 124 VAL A C 1
ATOM 1000 O O . VAL A 1 124 ? -1.793 -1.711 -14.281 1.00 89.25 124 VAL A O 1
ATOM 1003 N N . LEU A 1 125 ? -0.635 -3.616 -14.522 1.00 88.69 125 LEU A N 1
ATOM 1004 C CA . LEU A 1 125 ? -0.437 -3.828 -13.084 1.00 88.69 125 LEU A CA 1
ATOM 1005 C C . LEU A 1 125 ? 0.316 -2.655 -12.435 1.00 88.69 125 LEU A C 1
ATOM 1007 O O . LEU A 1 125 ? -0.080 -2.206 -11.360 1.00 88.69 125 LEU A O 1
ATOM 1011 N N . PHE A 1 126 ? 1.341 -2.120 -13.108 1.00 88.88 126 PHE A N 1
ATOM 1012 C CA . PHE A 1 126 ? 2.096 -0.957 -12.644 1.00 88.88 126 PHE A CA 1
ATOM 1013 C C . PHE A 1 126 ? 1.198 0.281 -12.539 1.00 88.88 126 PHE A C 1
ATOM 1015 O O . PHE A 1 126 ? 1.176 0.938 -11.496 1.00 88.88 126 PHE A O 1
ATOM 1022 N N . GLN A 1 127 ? 0.376 0.554 -13.561 1.00 92.25 127 GLN A N 1
ATOM 1023 C CA . GLN A 1 127 ? -0.589 1.661 -13.522 1.00 92.25 127 GLN A CA 1
ATOM 1024 C C . GLN A 1 127 ? -1.552 1.537 -12.333 1.00 92.25 127 GLN A C 1
ATOM 1026 O O . GLN A 1 127 ? -1.798 2.508 -11.613 1.00 92.25 127 GLN A O 1
ATOM 1031 N N . ILE A 1 128 ? -2.083 0.332 -12.099 1.00 92.62 128 ILE A N 1
ATOM 1032 C CA . ILE A 1 128 ? -3.004 0.076 -10.990 1.00 92.62 128 ILE A CA 1
ATOM 1033 C C . ILE A 1 128 ? -2.294 0.290 -9.650 1.00 92.62 128 ILE A C 1
ATOM 1035 O O . ILE A 1 128 ? -2.828 0.994 -8.794 1.00 92.62 128 ILE A O 1
ATOM 1039 N N . VAL A 1 129 ? -1.092 -0.260 -9.460 1.00 91.94 129 VAL A N 1
ATOM 1040 C CA . VAL A 1 129 ? -0.296 -0.052 -8.239 1.00 91.94 129 VAL A CA 1
ATOM 1041 C C . VAL A 1 129 ? -0.028 1.433 -8.013 1.00 91.94 129 VAL A C 1
ATOM 1043 O O . VAL A 1 129 ? -0.202 1.907 -6.891 1.00 91.94 129 VAL A O 1
ATOM 1046 N N . MET A 1 130 ? 0.290 2.197 -9.060 1.00 93.12 130 MET A N 1
ATOM 1047 C CA . MET A 1 130 ? 0.499 3.640 -8.954 1.00 93.12 130 MET A CA 1
ATOM 1048 C C . MET A 1 130 ? -0.740 4.391 -8.468 1.00 93.12 130 MET A C 1
ATOM 1050 O O . MET A 1 130 ? -0.657 5.176 -7.519 1.00 93.12 130 MET A O 1
ATOM 1054 N N . ILE A 1 131 ? -1.905 4.106 -9.052 1.00 94.44 131 ILE A N 1
ATOM 1055 C CA . ILE A 1 131 ? -3.181 4.689 -8.616 1.00 94.44 131 ILE A CA 1
ATOM 1056 C C . ILE A 1 131 ? -3.465 4.319 -7.157 1.00 94.44 131 ILE A C 1
ATOM 1058 O O . ILE A 1 131 ? -3.855 5.178 -6.361 1.00 94.44 131 ILE A O 1
ATOM 1062 N N . LEU A 1 132 ? -3.245 3.057 -6.782 1.00 94.56 132 LEU A N 1
ATOM 1063 C CA . LEU A 1 132 ? -3.472 2.579 -5.422 1.00 94.56 132 LEU A CA 1
ATOM 1064 C C . LEU A 1 132 ? -2.513 3.232 -4.414 1.00 94.56 132 LEU A C 1
ATOM 1066 O O . LEU A 1 132 ? -2.949 3.574 -3.318 1.00 94.56 132 LEU A O 1
ATOM 1070 N N . LEU A 1 133 ? -1.245 3.462 -4.763 1.00 93.44 133 LEU A N 1
ATOM 1071 C CA . LEU A 1 133 ? -0.272 4.150 -3.904 1.00 93.44 133 LEU A CA 1
ATOM 1072 C C . LEU A 1 133 ? -0.651 5.617 -3.674 1.00 93.44 133 LEU A C 1
ATOM 1074 O O . LEU A 1 133 ? -0.642 6.081 -2.531 1.00 93.44 133 LEU A O 1
ATOM 1078 N N . ILE A 1 134 ? -1.060 6.332 -4.727 1.00 93.31 134 ILE A N 1
ATOM 1079 C CA . ILE A 1 134 ? -1.572 7.708 -4.612 1.00 93.31 134 ILE A CA 1
ATOM 1080 C C . ILE A 1 134 ? -2.819 7.727 -3.723 1.00 93.31 134 ILE A C 1
ATOM 1082 O O . ILE A 1 134 ? -2.910 8.526 -2.788 1.00 93.31 134 ILE A O 1
ATOM 1086 N N . TRP A 1 135 ? -3.756 6.806 -3.966 1.00 93.06 135 TRP A N 1
ATOM 1087 C CA . TRP A 1 135 ? -4.952 6.638 -3.145 1.00 93.06 135 TRP A CA 1
ATOM 1088 C C . TRP A 1 135 ? -4.604 6.406 -1.670 1.00 93.06 135 TRP A C 1
ATOM 1090 O O . TRP A 1 135 ? -5.159 7.084 -0.806 1.00 93.06 135 TRP A O 1
ATOM 1100 N N . GLN A 1 136 ? -3.655 5.514 -1.367 1.00 90.81 136 GLN A N 1
ATOM 1101 C CA . GLN A 1 136 ? -3.186 5.252 -0.001 1.00 90.81 136 GLN A CA 1
ATOM 1102 C C . GLN A 1 136 ? -2.574 6.487 0.655 1.00 90.81 136 GLN A C 1
ATOM 1104 O O . GLN A 1 136 ? -2.853 6.748 1.825 1.00 90.81 136 GLN A O 1
ATOM 1109 N N . GLY A 1 137 ? -1.773 7.263 -0.079 1.00 90.12 137 GLY A N 1
ATOM 1110 C CA . GLY A 1 137 ? -1.185 8.504 0.424 1.00 90.12 137 GLY A CA 1
ATOM 1111 C C . GLY A 1 137 ? -2.246 9.533 0.806 1.00 90.12 137 GLY A C 1
ATOM 1112 O O . GLY A 1 137 ? -2.245 10.040 1.931 1.00 90.12 137 GLY A O 1
ATOM 1113 N N . ILE A 1 138 ? -3.203 9.779 -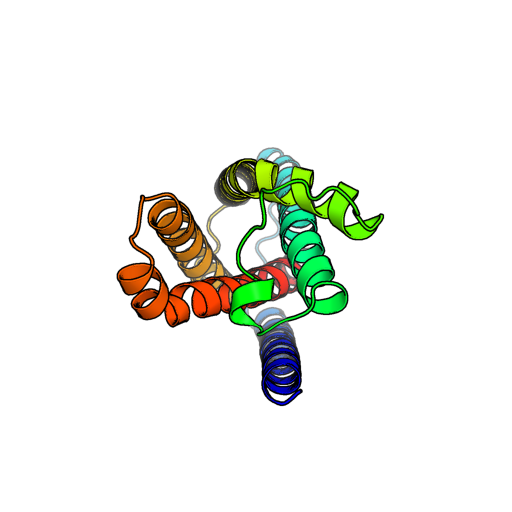0.093 1.00 89.50 138 ILE A N 1
ATOM 1114 C CA . ILE A 1 138 ? -4.316 10.708 0.144 1.00 89.50 138 ILE A CA 1
ATOM 1115 C C . ILE A 1 138 ? -5.159 10.237 1.337 1.00 89.50 138 ILE A C 1
ATOM 1117 O O . ILE A 1 138 ? -5.463 11.028 2.233 1.00 89.50 138 ILE A O 1
ATOM 1121 N N . PHE A 1 139 ? -5.499 8.947 1.397 1.00 85.00 139 PHE A N 1
ATOM 1122 C CA . PHE A 1 139 ? -6.32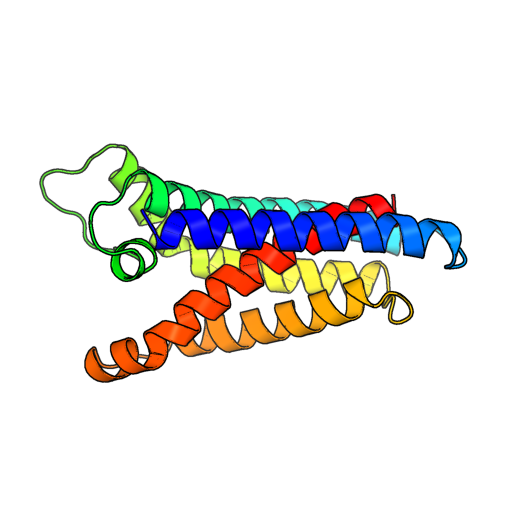0 8.397 2.476 1.00 85.00 139 PHE A CA 1
ATOM 1123 C C . PHE A 1 139 ? -5.622 8.367 3.830 1.00 85.00 139 PHE A C 1
ATOM 1125 O O . PHE A 1 139 ? -6.226 8.725 4.846 1.00 85.00 139 PHE A O 1
ATOM 1132 N N . GLY A 1 140 ? -4.347 7.986 3.854 1.00 83.00 140 GLY A N 1
ATOM 1133 C CA . GLY A 1 140 ? -3.530 8.005 5.060 1.00 83.00 140 GLY A CA 1
ATOM 1134 C C . GLY A 1 140 ? -3.430 9.411 5.650 1.00 83.00 140 GLY A C 1
ATOM 1135 O O . GLY A 1 140 ? -3.541 9.578 6.865 1.00 83.00 140 GLY A O 1
ATOM 1136 N N . PHE A 1 141 ? -3.305 10.433 4.797 1.00 82.31 141 PHE A N 1
ATOM 1137 C CA . PHE A 1 141 ? -3.337 11.827 5.231 1.00 82.31 141 PHE A CA 1
ATOM 1138 C C . PHE A 1 141 ? -4.726 12.247 5.728 1.00 82.31 141 PHE A C 1
ATOM 1140 O O . PHE A 1 141 ? -4.834 12.851 6.796 1.00 82.31 141 PHE A O 1
ATOM 1147 N N . PHE A 1 142 ? -5.790 11.875 5.008 1.00 81.06 142 PHE A N 1
ATOM 1148 C CA . PHE A 1 142 ? -7.170 12.172 5.391 1.00 81.06 142 PHE A CA 1
ATOM 1149 C C . PHE A 1 142 ? -7.485 11.675 6.807 1.00 81.06 142 PHE A C 1
ATOM 1151 O O . PHE A 1 142 ? -7.957 12.455 7.629 1.00 81.06 142 PHE A O 1
ATOM 1158 N N . LEU A 1 143 ? -7.149 10.423 7.143 1.00 73.62 143 LEU A N 1
ATOM 1159 C CA . LEU A 1 143 ? -7.390 9.841 8.475 1.00 73.62 143 LEU A CA 1
ATOM 1160 C C . LEU A 1 143 ? -6.584 10.488 9.609 1.00 73.62 143 LEU A C 1
ATOM 1162 O O . LEU A 1 143 ? -6.897 10.273 10.780 1.00 73.62 143 LEU A O 1
ATOM 1166 N N . ARG A 1 144 ? -5.564 11.288 9.287 1.00 75.38 144 ARG A N 1
ATOM 1167 C CA . ARG A 1 144 ? -4.788 12.040 10.275 1.00 75.38 144 ARG A CA 1
ATOM 1168 C C . ARG A 1 144 ? -5.532 13.284 10.777 1.00 75.38 144 ARG A C 1
ATOM 1170 O O . ARG A 1 144 ? -5.144 13.860 11.795 1.00 75.38 144 ARG A O 1
ATOM 1177 N N . TRP A 1 145 ? -6.601 13.691 10.094 1.00 77.06 145 TRP A N 1
ATOM 1178 C CA . TRP A 1 145 ? -7.438 14.812 10.503 1.00 77.06 145 TRP A CA 1
ATOM 1179 C C . TRP A 1 145 ? -8.314 14.457 11.713 1.00 77.06 145 TRP A C 1
ATOM 1181 O O . TRP A 1 145 ? -8.750 13.318 11.891 1.00 77.06 145 TRP A O 1
ATOM 1191 N N . LYS A 1 146 ? -8.613 15.446 12.565 1.00 72.06 146 LYS A N 1
ATOM 1192 C CA . LYS A 1 146 ? -9.501 15.244 13.720 1.00 72.06 146 LYS A CA 1
ATOM 1193 C C . LYS A 1 146 ? -10.955 15.124 13.258 1.00 72.06 146 LYS A C 1
ATOM 1195 O O . LYS A 1 146 ? -11.610 16.134 13.012 1.00 72.06 146 LYS A O 1
ATOM 1200 N N . PHE A 1 147 ? -11.466 13.897 13.181 1.00 73.38 147 PHE A N 1
ATOM 1201 C CA . PHE A 1 147 ? -12.883 13.623 12.936 1.00 73.38 147 PHE A CA 1
ATOM 1202 C C . PHE A 1 147 ? -13.641 13.335 14.230 1.00 73.38 147 PHE A C 1
ATOM 1204 O O . PHE A 1 147 ? -13.150 12.650 15.126 1.00 73.38 147 PHE A O 1
ATOM 1211 N N . SER A 1 148 ? -14.885 13.804 14.306 1.00 76.25 148 SER A N 1
ATOM 1212 C CA . SER A 1 148 ? -15.811 13.393 15.363 1.00 76.25 148 SER A CA 1
ATOM 1213 C C . SER A 1 148 ? -16.215 11.913 15.214 1.00 76.25 148 SER A C 1
ATOM 1215 O O . SER A 1 148 ? -16.227 11.384 14.097 1.00 76.25 148 SER A O 1
ATOM 1217 N N . PRO A 1 149 ? -16.652 11.235 16.294 1.00 72.12 149 PRO A N 1
ATOM 1218 C CA . PRO A 1 149 ? -17.128 9.848 16.222 1.00 72.12 149 PRO A CA 1
ATOM 1219 C C . PRO A 1 149 ? -18.255 9.625 15.197 1.00 72.12 149 PRO A C 1
ATOM 1221 O O . PRO A 1 149 ? -18.299 8.592 14.527 1.00 72.12 149 PRO A O 1
ATOM 1224 N N . LYS A 1 150 ? -19.146 10.614 15.017 1.00 78.38 150 LYS A N 1
ATOM 1225 C CA . LYS A 1 150 ? -20.221 10.567 14.008 1.00 78.38 150 LYS A CA 1
ATOM 1226 C C . LYS A 1 150 ? -19.663 10.590 12.579 1.00 78.38 150 LYS A C 1
ATOM 1228 O O . LYS A 1 150 ? -20.150 9.855 11.723 1.00 78.38 150 LYS A O 1
ATOM 1233 N N . GLN A 1 151 ? -18.627 11.393 12.332 1.00 77.25 151 GLN A N 1
ATOM 1234 C CA . GLN A 1 151 ? -17.944 11.458 11.037 1.00 77.25 151 GLN A CA 1
ATOM 1235 C C . GLN A 1 151 ? -17.152 10.178 10.754 1.00 77.25 151 GLN A C 1
ATOM 1237 O O . GLN A 1 151 ? -17.280 9.623 9.668 1.00 77.25 151 GLN A O 1
ATOM 1242 N N . LEU A 1 152 ? -16.423 9.642 11.739 1.00 69.75 152 LEU A N 1
ATOM 1243 C CA . LEU A 1 152 ? -15.701 8.370 11.591 1.00 69.75 152 LEU A CA 1
ATOM 1244 C C . LEU A 1 152 ? -16.631 7.214 11.219 1.00 69.75 152 LEU A C 1
ATOM 1246 O O . LEU A 1 152 ? -16.287 6.399 10.368 1.00 69.75 152 LEU A O 1
ATOM 1250 N N . LYS A 1 153 ? -17.842 7.168 11.788 1.00 73.88 153 LYS A N 1
ATOM 1251 C CA . LYS A 1 153 ? -18.840 6.155 11.420 1.00 73.88 153 LYS A CA 1
ATOM 1252 C C . LYS A 1 153 ? -19.269 6.270 9.952 1.00 73.88 153 LYS A C 1
ATOM 1254 O O . LYS A 1 153 ? -19.450 5.243 9.302 1.00 73.88 153 LYS A O 1
ATOM 1259 N N . LYS A 1 154 ? -19.378 7.495 9.421 1.00 80.00 154 LYS A N 1
ATOM 1260 C CA . LYS A 1 154 ? -19.659 7.756 7.997 1.00 80.00 154 LYS A CA 1
ATOM 1261 C C . LYS A 1 154 ? -18.479 7.374 7.100 1.00 80.00 154 LYS A C 1
ATOM 1263 O O . LYS A 1 154 ? -18.704 6.918 5.989 1.00 80.00 154 LYS A O 1
ATOM 1268 N N . PHE A 1 155 ? -17.246 7.518 7.582 1.00 76.12 155 PHE A N 1
ATOM 1269 C CA . PHE A 1 155 ? -16.022 7.170 6.852 1.00 76.12 155 PHE A CA 1
ATOM 1270 C C . PHE A 1 155 ? -15.537 5.738 7.093 1.00 76.12 155 PHE A C 1
ATOM 1272 O O . PHE A 1 155 ? -14.476 5.361 6.602 1.00 76.12 155 PHE A O 1
ATOM 1279 N N . SER A 1 156 ? -16.301 4.910 7.808 1.00 71.31 156 SER A N 1
ATOM 1280 C CA . SER A 1 156 ? -15.900 3.531 8.092 1.00 71.31 156 SER A CA 1
ATOM 1281 C C . SER A 1 156 ? -15.633 2.746 6.806 1.00 71.31 156 SER A C 1
ATOM 1283 O O . SER A 1 156 ? -14.655 2.006 6.746 1.00 71.31 156 SER A O 1
ATOM 1285 N N . TYR A 1 157 ? -16.422 2.967 5.748 1.00 77.25 157 TYR A N 1
ATOM 1286 C CA . TYR A 1 157 ? -16.215 2.332 4.444 1.00 77.25 157 TYR A CA 1
ATOM 1287 C C . TYR A 1 157 ? -14.844 2.664 3.838 1.00 77.25 157 TYR A C 1
ATOM 1289 O O . TYR A 1 157 ? -14.229 1.800 3.222 1.00 77.25 157 TYR A O 1
ATOM 1297 N N . LEU A 1 158 ? -14.325 3.872 4.074 1.00 76.00 158 LEU A N 1
ATOM 1298 C CA . LEU A 1 158 ? -13.025 4.308 3.568 1.00 76.00 158 LEU A CA 1
ATOM 1299 C C . LEU A 1 158 ? -11.866 3.608 4.272 1.00 76.00 158 LEU A C 1
ATOM 1301 O O . LEU A 1 158 ? -10.900 3.223 3.626 1.00 76.00 158 LEU A O 1
ATOM 1305 N N . VAL A 1 159 ? -11.992 3.366 5.578 1.00 72.88 159 VAL A N 1
ATOM 1306 C CA . VAL A 1 159 ? -11.010 2.578 6.339 1.00 72.88 159 VAL A CA 1
ATOM 1307 C C . VAL A 1 159 ? -10.948 1.139 5.812 1.00 72.88 159 VAL A C 1
ATOM 1309 O O . VAL A 1 159 ? -9.867 0.568 5.679 1.00 72.88 159 VAL A O 1
ATOM 1312 N N . HIS A 1 160 ? -12.097 0.558 5.452 1.00 78.00 160 HIS A N 1
ATOM 1313 C CA . HIS A 1 160 ? -12.140 -0.769 4.830 1.00 78.00 160 HIS A CA 1
ATOM 1314 C C . HIS A 1 160 ? -11.561 -0.743 3.413 1.00 78.00 160 HIS A C 1
ATOM 1316 O O . HIS A 1 160 ? -10.780 -1.624 3.066 1.00 78.00 160 HIS A O 1
ATOM 1322 N N . ALA A 1 161 ? -11.888 0.276 2.616 1.00 83.81 161 ALA A N 1
ATOM 1323 C CA . ALA A 1 161 ? -11.326 0.449 1.282 1.00 83.81 161 ALA A CA 1
ATOM 1324 C C . ALA A 1 161 ? -9.800 0.577 1.337 1.00 83.81 161 ALA A C 1
ATOM 1326 O O . ALA A 1 161 ? -9.114 -0.078 0.559 1.00 83.81 161 ALA A O 1
ATOM 1327 N N . GLN A 1 162 ? -9.256 1.336 2.290 1.00 84.56 162 GLN A N 1
ATOM 1328 C CA . GLN A 1 162 ? -7.815 1.468 2.497 1.00 84.56 162 GLN A CA 1
ATOM 1329 C C . GLN A 1 162 ? -7.162 0.128 2.867 1.00 84.56 162 GLN A C 1
ATOM 1331 O O . GLN A 1 162 ? -6.104 -0.208 2.343 1.00 84.56 162 GLN A O 1
ATOM 1336 N N . PHE A 1 163 ? -7.795 -0.670 3.727 1.00 85.31 163 PHE A N 1
ATOM 1337 C CA . PHE A 1 163 ? -7.290 -2.001 4.062 1.00 85.31 163 PHE A CA 1
ATOM 1338 C C . PHE A 1 163 ? -7.283 -2.948 2.849 1.00 85.31 163 PHE A C 1
ATOM 1340 O O . PHE A 1 163 ? -6.275 -3.600 2.586 1.00 85.31 163 PHE A O 1
ATOM 1347 N N . LEU A 1 164 ? -8.377 -2.993 2.082 1.00 89.00 164 LEU A N 1
ATOM 1348 C CA . LEU A 1 164 ? -8.517 -3.870 0.913 1.00 89.00 164 LEU A CA 1
ATOM 1349 C C . LEU A 1 164 ? -7.581 -3.471 -0.234 1.00 89.00 164 LEU A C 1
ATOM 1351 O O . LEU A 1 164 ? -6.860 -4.312 -0.760 1.00 89.00 164 LEU A O 1
ATOM 1355 N N . THR A 1 165 ? -7.532 -2.182 -0.572 1.00 90.88 165 THR A N 1
ATOM 1356 C CA . THR A 1 165 ? -6.579 -1.654 -1.566 1.00 90.88 165 THR A CA 1
ATOM 1357 C C . THR A 1 165 ? -5.135 -1.867 -1.127 1.00 90.88 165 THR A C 1
ATOM 1359 O O . THR A 1 165 ? -4.266 -2.109 -1.954 1.00 90.88 165 THR A O 1
ATOM 1362 N N . GLY A 1 166 ? -4.887 -1.866 0.180 1.00 89.44 166 GLY A N 1
ATOM 1363 C CA . GLY A 1 166 ? -3.609 -2.246 0.747 1.00 89.44 166 GLY A CA 1
ATOM 1364 C C . GLY A 1 166 ? -3.194 -3.692 0.469 1.00 89.44 166 GLY A C 1
ATOM 1365 O O . GLY A 1 166 ? -2.070 -3.948 0.045 1.00 89.44 166 GLY A O 1
ATOM 1366 N N . ILE A 1 167 ? -4.123 -4.637 0.648 1.00 90.00 167 ILE A N 1
ATOM 1367 C CA . ILE A 1 167 ? -3.920 -6.043 0.266 1.00 90.00 167 ILE A CA 1
ATOM 1368 C C . ILE A 1 167 ? -3.610 -6.153 -1.232 1.00 90.00 167 ILE A C 1
ATOM 1370 O O . ILE A 1 167 ? -2.700 -6.891 -1.601 1.00 90.00 167 ILE A O 1
ATOM 1374 N N . MET A 1 168 ? -4.330 -5.411 -2.085 1.00 93.38 168 MET A N 1
ATOM 1375 C CA . MET A 1 168 ? -4.058 -5.398 -3.529 1.00 93.38 168 MET A CA 1
ATOM 1376 C C . MET A 1 168 ? -2.640 -4.929 -3.835 1.00 93.38 168 MET A C 1
ATOM 1378 O O . MET A 1 168 ? -1.950 -5.609 -4.583 1.00 93.38 168 MET A O 1
ATOM 1382 N N . ILE A 1 169 ? -2.187 -3.821 -3.234 1.00 92.38 169 ILE A N 1
ATOM 1383 C CA . ILE A 1 169 ? -0.814 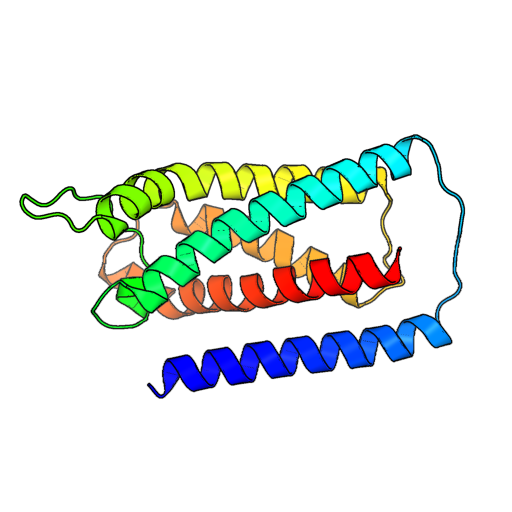-3.329 -3.421 1.00 92.38 169 ILE A CA 1
ATOM 1384 C C . ILE A 1 169 ? 0.189 -4.402 -3.013 1.00 92.38 169 ILE A C 1
ATOM 1386 O O . ILE A 1 169 ? 1.103 -4.672 -3.777 1.00 92.38 169 ILE A O 1
ATOM 1390 N N . GLY A 1 170 ? 0.011 -5.044 -1.854 1.00 89.12 170 GLY A N 1
ATOM 1391 C CA . GLY A 1 170 ? 0.928 -6.092 -1.400 1.00 89.12 170 GLY A CA 1
ATOM 1392 C C . GLY A 1 170 ? 1.021 -7.265 -2.374 1.00 89.12 170 GLY A C 1
ATOM 1393 O O . GLY A 1 170 ? 2.117 -7.701 -2.706 1.00 89.12 170 GLY A O 1
ATOM 1394 N N . ILE A 1 1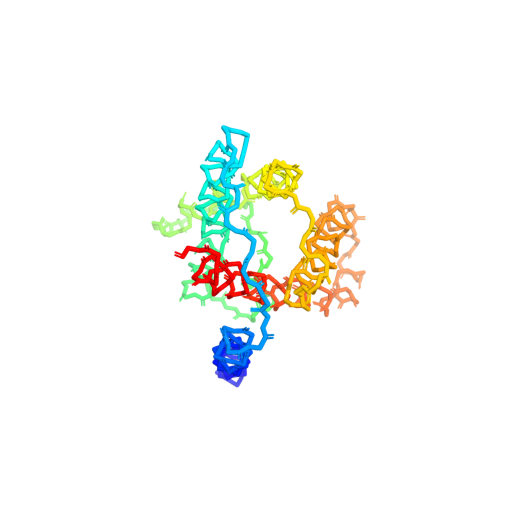71 ? -0.121 -7.740 -2.877 1.00 91.75 171 ILE A N 1
ATOM 1395 C CA . ILE A 1 171 ? -0.160 -8.818 -3.871 1.00 91.75 171 ILE A CA 1
ATOM 1396 C C . ILE A 1 171 ? 0.491 -8.374 -5.182 1.00 91.75 171 ILE A C 1
ATOM 1398 O O . ILE A 1 171 ? 1.316 -9.097 -5.726 1.00 91.75 171 ILE A O 1
ATOM 1402 N N . PHE A 1 172 ? 0.120 -7.204 -5.697 1.00 91.81 172 PHE A N 1
ATOM 1403 C CA . PHE A 1 172 ? 0.601 -6.717 -6.986 1.00 91.81 172 PHE A CA 1
ATOM 1404 C C . PHE A 1 172 ? 2.080 -6.358 -6.952 1.00 91.81 172 PHE A C 1
ATOM 1406 O O . PHE A 1 172 ? 2.771 -6.638 -7.917 1.00 91.81 172 PHE A O 1
ATOM 1413 N N . ALA A 1 173 ? 2.578 -5.786 -5.858 1.00 86.19 173 ALA A N 1
ATOM 1414 C CA . ALA A 1 173 ? 3.998 -5.504 -5.691 1.00 86.19 173 ALA A CA 1
ATOM 1415 C C . ALA A 1 173 ? 4.805 -6.806 -5.616 1.00 86.19 173 ALA A C 1
ATOM 1417 O O . ALA A 1 173 ? 5.830 -6.923 -6.274 1.00 86.19 173 ALA A O 1
ATOM 1418 N N . TYR A 1 174 ? 4.308 -7.812 -4.888 1.00 85.69 174 TYR A N 1
ATOM 1419 C CA . TYR A 1 174 ? 4.974 -9.110 -4.789 1.00 85.69 174 TYR A CA 1
ATOM 1420 C C . TYR A 1 174 ? 4.984 -9.875 -6.121 1.00 85.69 174 TYR A C 1
ATOM 1422 O O . TYR A 1 174 ? 6.029 -10.330 -6.569 1.00 85.69 174 TYR A O 1
ATOM 1430 N N . VAL A 1 175 ? 3.828 -9.989 -6.785 1.00 86.12 175 VAL A N 1
ATOM 1431 C CA . VAL A 1 175 ? 3.723 -10.655 -8.095 1.00 86.12 175 VAL A CA 1
ATOM 1432 C C . VAL A 1 175 ? 4.421 -9.845 -9.190 1.00 86.12 175 VAL A C 1
ATOM 1434 O O . VAL A 1 175 ? 4.975 -10.426 -10.113 1.00 86.12 175 VAL A O 1
ATOM 1437 N N . GLY A 1 176 ? 4.398 -8.517 -9.096 1.00 77.56 176 GLY A N 1
ATOM 1438 C CA . GLY A 1 176 ? 5.088 -7.617 -10.013 1.00 77.56 176 GLY A CA 1
ATOM 1439 C C . GLY A 1 176 ? 6.604 -7.764 -9.937 1.00 77.56 176 GLY A C 1
ATOM 1440 O O . GLY A 1 176 ? 7.232 -7.805 -10.984 1.00 77.56 176 GLY A O 1
ATOM 1441 N N . HIS A 1 177 ? 7.179 -7.941 -8.742 1.00 74.25 177 HIS A N 1
ATOM 1442 C CA . HIS A 1 177 ? 8.611 -8.232 -8.610 1.00 74.25 177 HIS A CA 1
ATOM 1443 C C . HIS A 1 177 ? 8.989 -9.515 -9.362 1.00 74.25 177 HIS A C 1
ATOM 1445 O O . HIS A 1 177 ? 9.915 -9.502 -10.155 1.00 74.25 177 HIS A O 1
ATOM 1451 N N . TRP A 1 178 ? 8.168 -10.573 -9.278 1.00 71.06 178 TRP A N 1
ATOM 1452 C CA . TRP A 1 178 ? 8.375 -11.785 -10.089 1.00 71.06 178 TRP A CA 1
ATOM 1453 C C . TRP A 1 178 ? 8.287 -11.570 -11.611 1.00 71.06 178 TRP A C 1
ATOM 1455 O O . TRP A 1 178 ? 8.665 -12.471 -12.358 1.00 71.06 178 TRP A O 1
ATOM 1465 N N . MET A 1 179 ? 7.673 -10.476 -12.090 1.00 65.88 179 MET A N 1
ATOM 1466 C CA . MET A 1 179 ? 7.588 -10.162 -13.528 1.00 65.88 179 MET A CA 1
ATOM 1467 C C . MET A 1 179 ? 8.876 -9.556 -14.068 1.00 65.88 179 MET A C 1
ATOM 1469 O O . MET A 1 179 ? 9.171 -9.762 -15.249 1.00 65.88 179 MET A O 1
ATOM 1473 N N . VAL A 1 180 ? 9.538 -8.762 -13.227 1.00 61.62 180 VAL A N 1
ATOM 1474 C CA . VAL A 1 180 ? 10.704 -7.951 -13.577 1.00 61.62 180 VAL A CA 1
ATOM 1475 C C . VAL A 1 180 ? 11.997 -8.709 -13.263 1.00 61.62 180 VAL A C 1
ATOM 1477 O O . VAL A 1 180 ? 12.911 -8.636 -14.074 1.00 61.62 180 VAL A O 1
ATOM 1480 N N . ASP A 1 181 ? 12.014 -9.503 -12.184 1.00 57.19 181 ASP A N 1
ATOM 1481 C CA . ASP A 1 181 ? 13.056 -10.505 -11.889 1.00 57.19 181 ASP A CA 1
ATOM 1482 C C . ASP A 1 181 ? 12.989 -11.716 -12.859 1.00 57.19 181 ASP A C 1
ATOM 1484 O O . ASP A 1 181 ? 14.047 -12.303 -13.186 1.00 57.19 181 ASP A O 1
#

Secondary structure (DSSP, 8-state):
-HHHHHHHHHHHHHHHHHHHHHHHHHHHSPP-----HHHHHHHHHHHHHHHHHHHHHHHHHHHHHH--S-HHHHHSPP----SS--HHHHHHHHHHHHHHHHHHHHHHHHHHHHHHH---TT-HHHHHHHHHHHHHHHHHHHTTS---HHHHHHTHHHHHHHHHHHHHHHHHHHHHHHHH-

Foldseek 3Di:
DVVVVVLVVLLVVLLVVLVVLLVVCLVPPDDDPDDDPLLVVLVVLLVVLLVLLCLLVVLLVLLVPPPDDDNLVSLQQDQDDDPDDDPSRVVNNVSSVCNLVSLVVSLVSNVSSCVRNDQPVVRPLSVLLVVLSVLLVVLSVVVVDDDDPVVCVVCSVVSVVNVSSSSSNSSSSVSVVVSND

Sequence (181 aa):
MKSLKAIILYTLSVFGLSIAYYLYARNTLPREDSETFLSEIGEGFGEIALWLLLFIYARTLLKLLFEKGALQERILPNYVYGPTQTLVQKILIPLNRTHVYVGVATLAVTFLHIVMVGFHFEIVLFQIVMILLIWQGIFGFFLRWKFSPKQLKKFSYLVHAQFLTGIMIGIFAYVGHWMVD

pLDDT: mean 84.01, std 9.58, range [51.72, 96.44]